Protein AF-A0A176QC53-F1 (afdb_monomer)

Structure (mmCIF, N/CA/C/O backbone):
data_AF-A0A176QC53-F1
#
_entry.id   AF-A0A176QC53-F1
#
loop_
_atom_site.group_PDB
_atom_site.id
_atom_site.type_symbol
_atom_site.label_atom_id
_atom_site.label_alt_id
_atom_site.label_comp_id
_atom_site.label_asym_id
_atom_site.label_entity_id
_atom_site.label_seq_id
_atom_site.pdbx_PDB_ins_code
_atom_site.Cartn_x
_atom_site.Cartn_y
_atom_site.Cartn_z
_atom_site.occupancy
_atom_site.B_iso_or_equiv
_atom_site.auth_seq_id
_atom_site.auth_comp_id
_atom_site.auth_asym_id
_atom_site.auth_atom_id
_atom_site.pdbx_PDB_model_num
ATOM 1 N N . MET A 1 1 ? -1.357 -7.5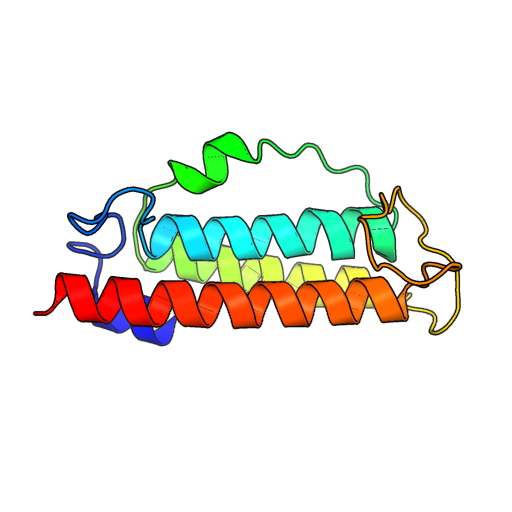32 6.843 1.00 96.12 1 MET A N 1
ATOM 2 C CA . MET A 1 1 ? -2.369 -6.454 6.809 1.00 96.12 1 MET A CA 1
ATOM 3 C C . MET A 1 1 ? -3.778 -7.001 6.969 1.00 96.12 1 MET A C 1
ATOM 5 O O . MET A 1 1 ? -4.341 -6.747 8.019 1.00 96.12 1 MET A O 1
ATOM 9 N N . LEU A 1 2 ? -4.317 -7.788 6.021 1.00 96.94 2 LEU A N 1
ATOM 10 C CA . LEU A 1 2 ? -5.690 -8.318 6.142 1.00 96.94 2 LEU A CA 1
ATOM 11 C C . LEU A 1 2 ? -5.934 -9.107 7.437 1.00 96.94 2 LEU A C 1
ATOM 13 O O . LEU A 1 2 ? -6.908 -8.818 8.103 1.00 96.94 2 LEU A O 1
ATOM 17 N N . GLY A 1 3 ? -4.996 -9.946 7.892 1.00 96.88 3 GLY A N 1
ATOM 18 C CA . GLY A 1 3 ? -5.154 -10.627 9.189 1.00 96.88 3 GLY A CA 1
ATOM 19 C C . GLY A 1 3 ? -5.359 -9.679 10.386 1.00 96.88 3 GLY A C 1
ATOM 20 O O . GLY A 1 3 ? -6.189 -9.942 11.242 1.00 96.88 3 GLY A O 1
ATOM 21 N N . ARG A 1 4 ? -4.689 -8.515 10.417 1.00 97.12 4 ARG A N 1
ATOM 22 C CA . ARG A 1 4 ? -4.929 -7.500 11.464 1.00 97.12 4 ARG A CA 1
ATOM 23 C C . ARG A 1 4 ? -6.266 -6.780 11.279 1.00 97.12 4 ARG A C 1
ATOM 25 O O . ARG A 1 4 ? -6.891 -6.392 12.260 1.00 97.12 4 ARG A O 1
ATOM 32 N N . ALA A 1 5 ? -6.694 -6.584 10.032 1.00 97.06 5 ALA A N 1
ATOM 33 C CA . ALA A 1 5 ? -8.013 -6.040 9.725 1.00 97.06 5 ALA A CA 1
ATOM 34 C C . ALA A 1 5 ? -9.129 -7.003 10.171 1.00 97.06 5 ALA A C 1
ATOM 36 O O . ALA A 1 5 ? -10.098 -6.560 10.782 1.00 97.06 5 ALA A O 1
ATOM 37 N N . GLU A 1 6 ? -8.955 -8.304 9.923 1.00 97.50 6 GLU A N 1
ATOM 38 C CA . GLU A 1 6 ? -9.832 -9.383 10.385 1.00 97.50 6 GLU A CA 1
ATOM 39 C C . GLU A 1 6 ? -9.920 -9.406 11.905 1.00 97.50 6 GLU A C 1
ATOM 41 O O . GLU A 1 6 ? -11.026 -9.445 12.438 1.00 97.50 6 GLU A O 1
ATOM 46 N N . ASP A 1 7 ? -8.775 -9.309 12.594 1.00 96.50 7 ASP A N 1
ATOM 47 C CA . ASP A 1 7 ? -8.758 -9.231 14.048 1.00 96.50 7 ASP A CA 1
ATOM 48 C C . ASP A 1 7 ? -9.679 -8.096 14.502 1.00 96.50 7 ASP A C 1
ATOM 50 O O . ASP A 1 7 ? -10.610 -8.336 15.273 1.00 96.50 7 ASP A O 1
ATOM 54 N N . LEU A 1 8 ? -9.415 -6.855 14.053 1.00 97.00 8 LEU A N 1
ATOM 55 C CA . LEU A 1 8 ? -10.151 -5.633 14.431 1.00 97.00 8 LEU A CA 1
ATOM 56 C C . LEU A 1 8 ? -11.656 -5.701 14.160 1.00 97.00 8 LEU A C 1
ATOM 58 O O . LEU A 1 8 ? -12.422 -5.157 14.956 1.00 97.00 8 LEU A O 1
ATOM 62 N N . GLY A 1 9 ? -12.068 -6.357 13.076 1.00 97.25 9 GLY A N 1
ATOM 63 C CA . GLY A 1 9 ? -13.456 -6.369 12.630 1.00 97.25 9 GLY A CA 1
ATOM 64 C C . GLY A 1 9 ? -13.973 -4.978 12.245 1.00 97.25 9 GLY A C 1
ATOM 65 O O . GLY A 1 9 ? -13.303 -3.957 12.415 1.00 97.25 9 GLY A O 1
ATOM 66 N N . ASP A 1 10 ? -15.200 -4.928 11.727 1.00 97.81 10 ASP A N 1
ATOM 67 C CA . ASP A 1 10 ? -15.787 -3.698 11.174 1.00 97.81 10 ASP A CA 1
ATOM 68 C C . ASP A 1 10 ? -15.869 -2.542 12.184 1.00 97.81 10 ASP A C 1
ATOM 70 O O . ASP A 1 10 ? -15.765 -1.378 11.798 1.00 97.81 10 ASP A O 1
ATOM 74 N N . GLU A 1 11 ? -16.013 -2.847 13.476 1.00 96.31 11 GLU A N 1
ATOM 75 C CA . GLU A 1 11 ? -16.148 -1.844 14.539 1.00 96.31 11 GLU A CA 1
ATOM 76 C C . GLU A 1 11 ? -14.893 -0.976 14.710 1.00 96.31 11 GLU A C 1
ATOM 78 O O . GLU A 1 11 ? -14.997 0.221 14.984 1.00 96.31 11 GLU A O 1
ATOM 83 N N . LEU A 1 12 ? -13.702 -1.561 14.547 1.00 98.00 12 LEU A N 1
ATOM 84 C CA . LEU A 1 12 ? -12.428 -0.873 14.787 1.00 98.00 12 LEU A CA 1
ATOM 85 C C . LEU A 1 12 ? -11.628 -0.615 13.510 1.00 98.00 12 LEU A C 1
ATOM 87 O O . LEU A 1 12 ? -10.735 0.230 13.514 1.00 98.00 12 LEU A O 1
ATOM 91 N N . LEU A 1 13 ? -11.952 -1.292 12.408 1.00 98.19 13 LEU A N 1
ATOM 92 C CA . LEU A 1 13 ? -11.193 -1.242 11.158 1.00 98.19 13 LEU A CA 1
ATOM 93 C C . LEU A 1 13 ? -10.984 0.183 10.617 1.00 98.19 13 LEU A C 1
ATOM 95 O O . LEU A 1 13 ? -9.905 0.515 10.117 1.00 98.19 13 LEU A O 1
ATOM 99 N N . SER A 1 14 ? -12.008 1.030 10.740 1.00 98.50 14 SER A N 1
ATOM 100 C CA . SER A 1 14 ? -11.991 2.426 10.281 1.00 98.50 14 SER A CA 1
ATOM 101 C C . SER A 1 14 ? -11.655 3.437 11.390 1.00 98.50 14 SER A C 1
ATOM 103 O O . SER A 1 14 ? -11.620 4.641 11.132 1.00 98.50 1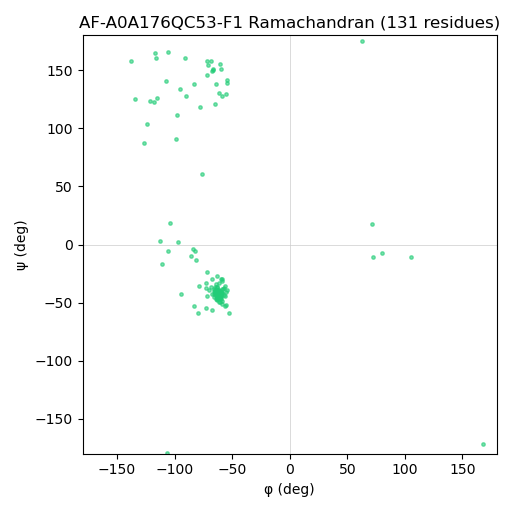4 SER A O 1
ATOM 105 N N . THR A 1 15 ? -11.373 2.976 12.609 1.00 98.25 15 THR A N 1
ATOM 106 C CA . THR A 1 15 ? -11.074 3.832 13.763 1.00 98.25 15 THR A CA 1
ATOM 107 C C . THR A 1 15 ? -9.604 4.250 13.756 1.00 98.25 15 THR A C 1
ATOM 109 O O . THR A 1 15 ? -8.715 3.458 13.450 1.00 98.25 15 THR A O 1
ATOM 112 N N . ARG A 1 16 ? -9.337 5.521 14.077 1.00 97.75 16 ARG A N 1
ATOM 113 C CA . ARG A 1 16 ? -7.979 6.044 14.287 1.00 97.75 16 ARG A CA 1
ATOM 114 C C . ARG A 1 16 ? -7.678 6.000 15.789 1.00 97.75 16 ARG A C 1
ATOM 116 O O . ARG A 1 16 ? -8.543 6.422 16.557 1.00 97.75 16 ARG A O 1
ATOM 123 N N . PRO A 1 17 ? -6.506 5.512 16.221 1.00 97.06 17 PRO A N 1
ATOM 124 C CA . PRO A 1 17 ? -6.125 5.578 17.625 1.00 97.06 17 PRO A CA 1
ATOM 125 C C . PRO A 1 17 ? -5.878 7.039 18.029 1.00 97.06 17 PRO A C 1
ATOM 127 O O . PRO A 1 17 ? -5.600 7.882 17.172 1.00 97.06 17 PRO A O 1
ATOM 130 N N . ASP A 1 18 ? -5.965 7.333 19.329 1.00 95.56 18 ASP A N 1
ATOM 131 C CA . ASP A 1 18 ? -5.731 8.672 19.895 1.00 95.56 18 ASP A CA 1
ATOM 132 C C . ASP A 1 18 ? -4.227 8.999 19.958 1.00 95.56 18 ASP A C 1
ATOM 134 O O . ASP A 1 18 ? -3.616 9.147 21.015 1.00 95.56 18 ASP A O 1
ATOM 138 N N . VAL A 1 19 ? -3.602 9.015 18.782 1.00 96.00 19 VAL A N 1
ATOM 139 C CA . VAL A 1 19 ? -2.200 9.356 18.556 1.00 96.00 19 VAL A CA 1
ATOM 140 C C . VAL A 1 19 ? -2.151 10.299 17.364 1.00 96.00 19 VAL A C 1
ATOM 142 O O . VAL A 1 19 ? -2.663 9.993 16.284 1.00 96.00 19 VAL A O 1
ATOM 145 N N . GLU A 1 20 ? -1.531 11.462 17.554 1.00 94.81 20 GLU A N 1
ATOM 146 C CA . GLU A 1 20 ? -1.410 12.466 16.501 1.00 94.81 20 GLU A CA 1
ATOM 147 C C . GLU A 1 20 ? -0.747 11.871 15.248 1.00 94.81 20 GLU A C 1
ATOM 149 O O . GLU A 1 20 ? 0.288 11.211 15.314 1.00 94.81 20 GLU A O 1
ATOM 154 N N . GLY A 1 21 ? -1.376 12.081 14.089 1.00 92.94 21 GLY A N 1
ATOM 155 C CA . GLY A 1 21 ? -0.890 11.578 12.802 1.00 92.94 21 GLY A CA 1
ATOM 156 C C . GLY A 1 21 ? -1.199 10.105 12.506 1.00 92.94 21 GLY A C 1
ATOM 157 O O . GLY A 1 21 ? -1.000 9.677 11.368 1.00 92.94 21 GLY A O 1
ATOM 158 N N . ALA A 1 22 ? -1.739 9.332 13.454 1.00 96.69 22 ALA A N 1
ATOM 159 C CA . ALA A 1 22 ? -2.097 7.938 13.208 1.00 96.69 22 ALA A CA 1
ATOM 160 C C . ALA A 1 22 ? -3.271 7.806 12.223 1.00 96.69 22 ALA A C 1
ATOM 162 O O . ALA A 1 22 ? -4.156 8.666 12.144 1.00 96.69 22 ALA A O 1
ATOM 163 N N . ASN A 1 23 ? -3.290 6.716 11.459 1.00 98.31 23 ASN A N 1
ATOM 164 C CA . ASN A 1 23 ? -4.336 6.402 10.484 1.00 98.31 23 ASN A CA 1
ATOM 165 C C . ASN A 1 23 ? -5.065 5.121 10.890 1.00 98.31 23 ASN A C 1
ATOM 167 O O . ASN A 1 23 ? -4.539 4.334 11.668 1.00 98.31 23 ASN A O 1
ATOM 171 N N . SER A 1 24 ? -6.273 4.915 10.365 1.00 98.50 24 SER A N 1
ATOM 172 C CA . SER A 1 24 ? -6.990 3.656 10.559 1.00 98.50 24 SER A CA 1
ATOM 173 C C . SER A 1 24 ? -6.346 2.533 9.745 1.00 98.50 24 SER A C 1
ATOM 175 O O . SER A 1 24 ? -5.681 2.782 8.733 1.00 98.50 24 SER A O 1
ATOM 177 N N . VAL A 1 25 ? -6.577 1.280 10.148 1.00 98.62 25 VAL A N 1
ATOM 178 C CA . VAL A 1 25 ? -6.105 0.120 9.376 1.00 98.62 25 VAL A CA 1
ATOM 179 C C . VAL A 1 25 ? -6.736 0.106 7.982 1.00 98.62 25 VAL A C 1
ATOM 181 O O . VAL A 1 25 ? -6.026 -0.150 7.011 1.00 98.62 25 VAL A O 1
ATOM 184 N N . TYR A 1 26 ? -8.020 0.461 7.854 1.00 98.81 26 TYR A N 1
ATOM 185 C CA . TYR A 1 26 ? -8.680 0.583 6.551 1.00 98.81 26 TYR A CA 1
ATOM 186 C C . TYR A 1 26 ? -7.936 1.551 5.623 1.00 98.81 26 TYR A C 1
ATOM 188 O O . TYR A 1 26 ? -7.562 1.187 4.509 1.00 98.81 26 TYR A O 1
ATOM 196 N N . ALA A 1 27 ? -7.665 2.768 6.104 1.00 98.75 27 ALA A N 1
ATOM 197 C CA . ALA A 1 27 ? -6.990 3.805 5.335 1.00 98.75 27 ALA A CA 1
ATOM 198 C C . ALA A 1 27 ? -5.566 3.394 4.926 1.00 98.75 27 ALA A C 1
ATOM 200 O O . ALA A 1 27 ? -5.156 3.626 3.790 1.00 98.75 27 ALA A O 1
ATOM 201 N N . LEU A 1 28 ? -4.821 2.731 5.817 1.00 98.69 28 LEU A N 1
ATOM 202 C CA . LEU A 1 28 ? -3.476 2.236 5.513 1.00 98.69 28 LEU A CA 1
ATOM 203 C C . LEU A 1 28 ? -3.489 1.174 4.405 1.00 98.69 28 LEU A C 1
ATOM 205 O O . LEU A 1 28 ? -2.665 1.229 3.497 1.00 98.69 28 LEU A O 1
ATOM 209 N N . VAL A 1 29 ? -4.441 0.239 4.430 1.00 98.69 29 VAL A N 1
ATOM 210 C CA . VAL A 1 29 ? -4.549 -0.798 3.390 1.00 98.69 29 VAL A CA 1
ATOM 211 C C . VAL A 1 29 ? -5.004 -0.211 2.049 1.00 98.69 29 VAL A C 1
ATOM 213 O O . VAL A 1 29 ? -4.472 -0.589 1.002 1.00 98.69 29 VAL A O 1
ATOM 216 N N . VAL A 1 30 ? -5.933 0.751 2.062 1.00 98.75 30 VAL A N 1
ATOM 217 C CA . VAL A 1 30 ? -6.323 1.510 0.861 1.00 98.75 30 VAL A CA 1
ATOM 218 C C . VAL A 1 30 ? -5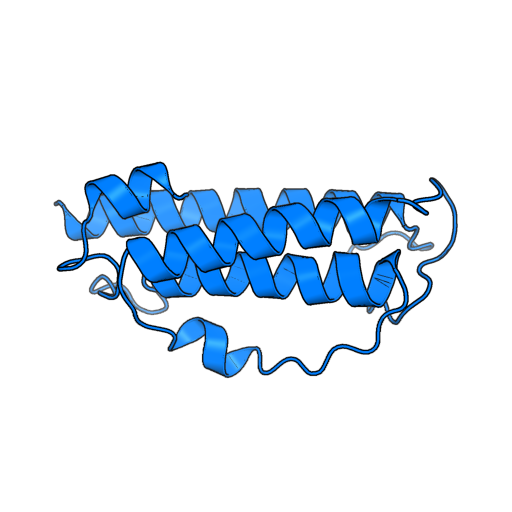.120 2.263 0.287 1.00 98.75 30 VAL A C 1
ATOM 220 O O . VAL A 1 30 ? -4.876 2.198 -0.918 1.00 98.75 30 VAL A O 1
ATOM 223 N N . HIS A 1 31 ? -4.323 2.909 1.141 1.00 98.56 31 HIS A N 1
ATOM 224 C CA . HIS A 1 31 ? -3.105 3.599 0.730 1.00 98.56 31 HIS A CA 1
ATOM 225 C C . HIS A 1 31 ? -2.102 2.654 0.061 1.00 98.56 31 HIS A C 1
ATOM 227 O O . HIS A 1 31 ? -1.587 2.963 -1.012 1.00 98.56 31 HIS A O 1
ATOM 233 N N . CYS A 1 32 ? -1.876 1.471 0.635 1.00 98.50 32 CYS A N 1
ATOM 234 C CA . CYS A 1 32 ? -1.023 0.446 0.040 1.00 98.50 32 CYS A CA 1
ATOM 235 C C . CYS A 1 32 ? -1.499 0.017 -1.356 1.00 98.50 32 CYS A C 1
ATOM 237 O O . CYS A 1 32 ? -0.678 -0.163 -2.254 1.00 98.50 32 CYS A O 1
ATOM 239 N N . CYS A 1 33 ? -2.813 -0.079 -1.580 1.00 98.31 33 CYS A N 1
ATOM 240 C CA . CYS A 1 33 ? -3.341 -0.328 -2.923 1.00 98.31 33 CYS A CA 1
ATOM 241 C C . CYS A 1 33 ? -3.041 0.844 -3.875 1.00 98.31 33 CYS A C 1
ATOM 243 O O . CYS A 1 33 ? -2.609 0.627 -5.006 1.00 98.31 33 CYS A O 1
ATOM 245 N N . GLY A 1 34 ? -3.179 2.085 -3.401 1.00 98.00 34 GLY A N 1
ATOM 246 C CA . GLY A 1 34 ? -2.814 3.290 -4.153 1.00 98.00 34 GLY A CA 1
ATOM 247 C C . GLY A 1 34 ? -1.320 3.386 -4.493 1.00 98.00 34 GLY A C 1
ATOM 248 O O . GLY A 1 34 ? -0.967 3.829 -5.587 1.00 98.00 34 GLY A O 1
ATOM 249 N N . VAL A 1 35 ? -0.433 2.935 -3.598 1.00 97.44 35 VAL A N 1
ATOM 250 C CA . VAL A 1 35 ? 1.017 2.790 -3.847 1.00 97.44 35 VAL A CA 1
ATOM 251 C C . VAL A 1 35 ? 1.260 1.807 -4.995 1.00 97.44 35 VAL A C 1
ATOM 253 O O . VAL A 1 35 ? 2.010 2.121 -5.920 1.00 97.44 35 VAL A O 1
ATOM 256 N N . MET A 1 36 ? 0.579 0.658 -4.990 1.00 97.69 36 MET A N 1
ATOM 257 C CA . MET A 1 36 ? 0.689 -0.341 -6.059 1.00 97.69 36 MET A CA 1
ATOM 258 C C . MET A 1 36 ? 0.168 0.181 -7.408 1.00 97.69 36 MET A C 1
ATOM 260 O O . MET A 1 36 ? 0.802 -0.069 -8.430 1.00 97.69 36 MET A O 1
ATOM 264 N N . GLU A 1 37 ? -0.927 0.949 -7.438 1.00 97.44 37 GLU A N 1
ATOM 265 C CA . GLU A 1 37 ? -1.404 1.593 -8.674 1.00 97.44 37 GLU A CA 1
ATOM 266 C C . GLU A 1 37 ? -0.424 2.653 -9.189 1.00 97.44 37 GLU A C 1
ATOM 268 O O . GLU A 1 37 ? -0.107 2.680 -10.378 1.00 97.44 37 GLU A O 1
ATOM 273 N N . ARG A 1 38 ? 0.091 3.514 -8.306 1.00 96.00 38 ARG A N 1
ATOM 274 C CA . ARG A 1 38 ? 1.042 4.572 -8.670 1.00 96.00 38 ARG A CA 1
ATOM 275 C C . ARG A 1 38 ? 2.336 3.999 -9.247 1.00 96.00 38 ARG A C 1
ATOM 277 O O . ARG A 1 38 ? 2.817 4.447 -10.282 1.00 96.00 38 ARG A O 1
ATOM 284 N N . TRP A 1 39 ? 2.927 3.026 -8.575 1.00 96.19 39 TRP A N 1
ATOM 285 C CA . TRP A 1 39 ? 4.256 2.552 -8.943 1.00 96.19 39 TRP A CA 1
ATOM 286 C C . TRP A 1 39 ? 4.209 1.340 -9.875 1.00 96.19 39 TRP A C 1
ATOM 288 O O . TRP A 1 39 ? 4.918 1.304 -10.876 1.00 96.19 39 TRP A O 1
ATOM 298 N N . GLY A 1 40 ? 3.330 0.373 -9.619 1.00 95.31 40 GLY A N 1
ATOM 299 C CA . GLY A 1 40 ? 3.120 -0.767 -10.516 1.00 95.31 40 GLY A CA 1
ATOM 300 C C . GLY A 1 40 ? 2.373 -0.374 -11.783 1.00 95.31 40 GLY A C 1
ATOM 301 O O . GLY A 1 40 ? 2.864 -0.579 -12.890 1.00 95.31 40 GLY A O 1
ATOM 302 N N . GLY A 1 41 ? 1.201 0.235 -11.622 1.00 97.06 41 GLY A N 1
ATOM 303 C CA . GLY A 1 41 ? 0.336 0.605 -12.739 1.00 97.06 41 GLY A CA 1
ATOM 304 C C . GLY A 1 41 ? 0.925 1.703 -13.618 1.00 97.06 41 GLY A C 1
ATOM 305 O O . GLY A 1 41 ? 1.081 1.517 -14.824 1.00 97.06 41 GLY A O 1
ATOM 306 N N . GLU A 1 42 ? 1.257 2.851 -13.033 1.00 96.88 42 GLU A N 1
ATOM 307 C CA . GLU A 1 42 ? 1.773 3.992 -13.794 1.00 96.88 42 GLU A CA 1
ATOM 308 C C . GLU A 1 42 ? 3.262 3.837 -14.127 1.00 96.88 42 GLU A C 1
ATOM 310 O O . GLU A 1 42 ? 3.609 3.792 -15.308 1.00 96.88 42 GLU A O 1
ATOM 315 N N . ALA A 1 43 ? 4.153 3.694 -13.141 1.00 96.56 43 ALA A N 1
ATOM 316 C CA . ALA A 1 43 ? 5.591 3.692 -13.428 1.00 96.56 43 ALA A CA 1
ATOM 317 C C . ALA A 1 43 ? 6.084 2.414 -14.142 1.00 96.56 43 ALA A C 1
ATOM 319 O O . ALA A 1 43 ? 6.831 2.527 -15.117 1.00 96.56 43 ALA A O 1
ATOM 320 N N . ILE A 1 44 ? 5.664 1.211 -13.729 1.00 97.19 44 ILE A N 1
ATOM 321 C CA . ILE A 1 44 ? 6.103 -0.047 -14.367 1.00 97.19 44 ILE A CA 1
ATOM 322 C C . ILE A 1 44 ? 5.277 -0.366 -15.619 1.00 97.19 44 ILE A C 1
ATOM 324 O O . ILE A 1 44 ? 5.853 -0.580 -16.686 1.00 97.19 44 ILE A O 1
ATOM 328 N N . ALA A 1 45 ? 3.946 -0.396 -15.529 1.00 97.31 45 ALA A N 1
ATOM 329 C CA . ALA A 1 45 ? 3.081 -0.812 -16.636 1.00 97.31 45 ALA A CA 1
ATOM 330 C C . ALA A 1 45 ? 2.731 0.322 -17.618 1.00 97.31 45 ALA A C 1
ATOM 332 O O . ALA A 1 45 ? 2.204 0.054 -18.698 1.00 97.31 45 ALA A O 1
ATOM 333 N N . GLY A 1 46 ? 3.049 1.581 -17.295 1.00 96.88 46 GLY A N 1
ATOM 334 C CA . GLY A 1 46 ? 2.792 2.729 -18.171 1.00 96.88 46 GLY A CA 1
ATOM 335 C C . GLY A 1 46 ? 1.310 3.097 -18.292 1.00 96.88 46 GLY A C 1
ATOM 336 O O . GLY A 1 46 ? 0.924 3.781 -19.242 1.00 96.88 46 GLY A O 1
ATOM 337 N N . ARG A 1 47 ? 0.452 2.628 -17.376 1.00 96.44 47 ARG A N 1
ATOM 338 C CA . ARG A 1 47 ? -0.975 2.970 -17.366 1.00 96.44 47 ARG A CA 1
ATOM 339 C C . ARG A 1 47 ? -1.167 4.421 -16.932 1.00 96.44 47 ARG A C 1
ATOM 341 O O . ARG A 1 47 ? -0.474 4.922 -16.056 1.00 96.44 47 ARG A O 1
ATOM 348 N N . SER A 1 48 ? -2.168 5.087 -17.500 1.00 95.12 48 SER A N 1
ATOM 349 C CA . SER A 1 48 ? -2.609 6.381 -16.977 1.00 95.12 48 SER A CA 1
ATOM 350 C C . SER A 1 48 ? -3.460 6.155 -15.727 1.00 95.12 48 SER A C 1
ATOM 352 O O . SER A 1 48 ? -4.505 5.506 -15.800 1.00 95.12 48 SER A O 1
ATOM 354 N N . ILE A 1 49 ? -3.000 6.673 -14.587 1.00 94.44 49 ILE A N 1
ATOM 355 C CA . ILE A 1 49 ? -3.664 6.548 -13.288 1.00 94.44 49 ILE A CA 1
ATOM 356 C C . ILE A 1 49 ? -4.101 7.933 -12.820 1.00 94.44 49 ILE A C 1
ATOM 358 O O . ILE A 1 49 ? -3.292 8.851 -12.712 1.00 94.44 49 ILE A O 1
ATOM 362 N N . SER A 1 50 ? -5.385 8.082 -12.500 1.00 91.81 50 SER A N 1
ATOM 363 C CA . SER A 1 50 ? -5.880 9.244 -11.762 1.00 91.81 50 SER A CA 1
ATOM 364 C C . SER A 1 50 ? -5.991 8.854 -10.293 1.00 91.81 50 SER A C 1
ATOM 366 O O . SER A 1 50 ? -6.796 7.992 -9.945 1.00 91.81 50 SER A O 1
ATOM 368 N N . ARG A 1 51 ? -5.141 9.442 -9.447 1.00 92.38 51 ARG A N 1
ATOM 369 C CA . ARG A 1 51 ? -5.037 9.104 -8.024 1.00 92.38 51 ARG A CA 1
ATOM 370 C C . ARG A 1 51 ? -5.313 10.327 -7.159 1.00 92.38 51 ARG A C 1
ATOM 372 O O . ARG A 1 51 ? -4.598 11.322 -7.254 1.00 92.38 51 ARG A O 1
ATOM 379 N N . ASP A 1 52 ? -6.287 10.209 -6.262 1.00 96.00 52 ASP A N 1
ATOM 380 C CA . ASP A 1 52 ? -6.484 11.135 -5.145 1.00 96.00 52 ASP A CA 1
ATOM 381 C C . ASP A 1 52 ? -5.880 10.532 -3.871 1.00 96.00 52 ASP A C 1
ATOM 383 O O . ASP A 1 52 ? -6.543 9.819 -3.116 1.00 96.00 52 ASP A O 1
ATOM 387 N N . ARG A 1 53 ? -4.599 10.837 -3.631 1.00 95.94 53 ARG A N 1
ATOM 388 C CA . ARG A 1 53 ? -3.861 10.335 -2.462 1.00 95.94 53 ARG A CA 1
ATOM 389 C C . ARG A 1 53 ? -4.486 10.790 -1.141 1.00 95.94 53 ARG A C 1
ATOM 391 O O . ARG A 1 53 ? -4.395 10.067 -0.157 1.00 95.94 53 ARG A O 1
ATOM 398 N N . ALA A 1 54 ? -5.081 11.981 -1.085 1.00 97.12 54 ALA A N 1
ATOM 399 C CA . ALA A 1 54 ? -5.636 12.498 0.164 1.00 97.12 54 ALA A CA 1
ATOM 400 C C . ALA A 1 54 ? -6.866 11.688 0.599 1.00 97.12 54 ALA A C 1
ATOM 402 O O . ALA A 1 54 ? -7.022 11.414 1.789 1.00 97.12 54 ALA A O 1
ATOM 403 N N . SER A 1 55 ? -7.685 11.252 -0.365 1.00 96.94 55 SER A N 1
ATOM 404 C CA . SER A 1 55 ? -8.867 10.421 -0.106 1.00 96.94 55 SER A CA 1
ATOM 405 C C . SER A 1 55 ? -8.542 9.048 0.501 1.00 96.94 55 SER A C 1
ATOM 407 O O . SER A 1 55 ? -9.343 8.502 1.255 1.00 96.94 55 SER A O 1
ATOM 409 N N . GLU A 1 56 ? -7.349 8.502 0.246 1.00 98.19 56 GLU A N 1
ATOM 410 C CA . GLU A 1 56 ? -6.925 7.203 0.792 1.00 98.19 56 GLU A CA 1
ATOM 411 C C . GLU A 1 56 ? -6.844 7.237 2.324 1.00 98.19 56 GLU A C 1
ATOM 413 O O . GLU A 1 56 ? -7.228 6.282 2.995 1.00 98.19 56 GLU A O 1
ATOM 418 N N . PHE A 1 57 ? -6.410 8.369 2.887 1.00 97.62 57 PHE A N 1
ATOM 419 C CA . PHE A 1 57 ? -6.229 8.552 4.330 1.00 97.62 57 PHE A CA 1
ATOM 420 C C . PHE A 1 57 ? -7.518 8.913 5.081 1.00 97.62 57 PHE A C 1
ATOM 422 O O . PHE A 1 57 ? -7.520 8.996 6.311 1.00 97.62 57 PHE A O 1
ATOM 429 N N . THR A 1 58 ? -8.617 9.128 4.358 1.00 97.38 58 THR A N 1
ATOM 430 C CA . THR A 1 58 ? -9.961 9.325 4.921 1.00 97.38 58 THR A CA 1
ATOM 431 C C . THR A 1 58 ? -10.906 8.177 4.571 1.00 97.38 58 THR A C 1
ATOM 433 O O . THR A 1 58 ? -12.083 8.217 4.934 1.00 97.38 58 THR A O 1
ATOM 436 N N . ALA A 1 59 ? -10.400 7.145 3.889 1.00 98.38 59 ALA A N 1
ATOM 437 C CA . ALA A 1 59 ? -11.181 6.000 3.471 1.00 98.38 59 ALA A CA 1
ATOM 438 C C . ALA A 1 59 ? -11.710 5.212 4.678 1.00 98.38 59 ALA A C 1
ATOM 440 O O . ALA A 1 59 ? -11.007 4.976 5.664 1.00 98.38 59 ALA A O 1
ATOM 441 N N . THR A 1 60 ? -12.964 4.786 4.568 1.00 98.50 60 THR A N 1
ATOM 442 C CA . THR A 1 60 ? -13.661 3.956 5.555 1.00 98.50 60 THR A CA 1
ATOM 443 C C . THR A 1 60 ? -14.467 2.885 4.831 1.00 98.50 60 THR A C 1
ATOM 445 O O . THR A 1 60 ? -14.796 3.037 3.651 1.00 98.50 60 THR A O 1
ATOM 448 N N . GLY A 1 61 ? -14.777 1.796 5.528 1.00 98.19 61 GLY A N 1
ATOM 449 C CA . GLY A 1 61 ? -15.571 0.704 4.981 1.00 98.19 61 GLY A CA 1
ATOM 450 C C . GLY A 1 61 ? -15.533 -0.545 5.852 1.00 98.19 61 GLY A C 1
ATOM 451 O O . GLY A 1 61 ? -15.023 -0.531 6.973 1.00 98.19 61 GLY A O 1
ATOM 452 N N . THR A 1 62 ? -16.100 -1.614 5.304 1.00 98.62 62 THR A N 1
ATOM 453 C CA . THR A 1 62 ? -16.178 -2.944 5.922 1.00 98.62 62 THR A CA 1
ATOM 454 C C . THR A 1 62 ? -14.980 -3.809 5.544 1.00 98.62 62 THR A C 1
ATOM 456 O O . THR A 1 62 ? -14.328 -3.588 4.519 1.00 98.62 62 THR A O 1
ATOM 459 N N . LEU A 1 63 ? -14.728 -4.848 6.332 1.00 98.69 63 LEU A N 1
ATOM 460 C CA . LEU A 1 63 ? -13.719 -5.862 6.064 1.00 98.69 63 LEU A CA 1
ATOM 461 C C . LEU A 1 63 ? -13.936 -6.514 4.695 1.00 98.69 63 LEU A C 1
ATOM 463 O O . LEU A 1 63 ? -12.995 -6.606 3.915 1.00 98.69 63 LEU A O 1
ATOM 467 N N . ALA A 1 64 ? -15.180 -6.863 4.354 1.00 98.69 64 ALA A N 1
ATOM 468 C CA . ALA A 1 64 ? -15.510 -7.470 3.064 1.00 98.69 64 ALA A CA 1
ATOM 469 C C . ALA A 1 64 ? -15.142 -6.564 1.871 1.00 98.69 64 ALA A C 1
ATOM 471 O O . ALA A 1 64 ? -14.595 -7.032 0.873 1.00 98.69 64 ALA A O 1
ATOM 472 N N . GLN A 1 65 ? -15.392 -5.254 1.980 1.00 98.75 65 GLN A N 1
ATOM 473 C CA . GLN A 1 65 ? -14.986 -4.288 0.951 1.00 98.75 65 GLN A CA 1
ATOM 474 C C . GLN A 1 65 ? -13.461 -4.184 0.845 1.00 98.75 65 GLN A C 1
ATOM 476 O O . GLN A 1 65 ? -12.921 -4.076 -0.257 1.00 98.75 65 GLN A O 1
ATOM 481 N N . LEU A 1 66 ? -12.762 -4.238 1.980 1.00 98.69 66 LEU A N 1
ATOM 482 C CA . LEU A 1 66 ? -11.305 -4.195 2.017 1.00 98.69 66 LEU A CA 1
ATOM 483 C C . LEU A 1 66 ? -10.677 -5.448 1.393 1.00 98.69 66 LEU A C 1
ATOM 485 O O . LEU A 1 66 ? -9.725 -5.345 0.621 1.00 98.69 66 LEU A O 1
ATOM 489 N N . GLU A 1 67 ? -11.224 -6.626 1.685 1.00 98.69 67 GLU A N 1
ATOM 490 C CA . GLU A 1 67 ? -10.813 -7.899 1.090 1.00 98.69 67 GLU A CA 1
ATOM 491 C C . GLU A 1 67 ? -11.022 -7.905 -0.426 1.00 98.69 67 GLU A C 1
ATOM 493 O O . GLU A 1 67 ? -10.122 -8.300 -1.173 1.00 98.69 67 GLU A O 1
ATOM 498 N N . GLU A 1 68 ? -12.179 -7.429 -0.896 1.00 98.75 68 GLU A N 1
ATOM 499 C CA . GLU A 1 68 ? -12.466 -7.310 -2.325 1.00 98.75 68 GLU A CA 1
ATOM 500 C C . GLU A 1 68 ? -11.473 -6.367 -3.015 1.00 98.75 68 GLU A C 1
ATOM 502 O O . GLU A 1 68 ? -10.905 -6.723 -4.056 1.00 98.75 68 GLU A O 1
ATOM 507 N N . LEU A 1 69 ? -11.210 -5.205 -2.407 1.00 98.56 69 LEU A N 1
ATOM 508 C CA . LEU A 1 69 ? -10.238 -4.232 -2.897 1.00 98.56 69 LEU A CA 1
ATOM 509 C C . LEU A 1 69 ? -8.840 -4.851 -3.005 1.00 98.56 69 LEU A C 1
ATOM 511 O O . LEU A 1 69 ? -8.223 -4.795 -4.070 1.00 98.56 69 LEU A O 1
ATOM 515 N N . VAL A 1 70 ? -8.350 -5.490 -1.940 1.00 98.62 70 VAL A N 1
ATOM 516 C CA . VAL A 1 70 ? -7.020 -6.117 -1.924 1.00 98.62 70 VAL A CA 1
ATOM 517 C C . VAL A 1 70 ? -6.940 -7.261 -2.934 1.00 98.62 70 VAL A C 1
ATOM 519 O O . VAL A 1 70 ? -5.939 -7.398 -3.642 1.00 98.62 70 VAL A O 1
ATOM 522 N N . ALA A 1 71 ? -7.988 -8.075 -3.060 1.00 98.62 71 ALA A N 1
ATOM 523 C CA . ALA A 1 71 ? -8.027 -9.156 -4.036 1.00 98.62 71 ALA A CA 1
ATOM 524 C C . ALA A 1 71 ? -7.989 -8.623 -5.477 1.00 98.62 71 ALA A C 1
ATOM 526 O O . ALA A 1 71 ? -7.288 -9.187 -6.325 1.00 98.62 71 ALA A O 1
ATOM 527 N N . ALA A 1 72 ? -8.717 -7.541 -5.764 1.00 98.44 72 ALA A N 1
ATOM 528 C CA . ALA A 1 72 ? -8.676 -6.861 -7.053 1.00 98.44 72 ALA A CA 1
ATOM 529 C C . ALA A 1 72 ? -7.292 -6.263 -7.331 1.00 98.44 72 ALA A C 1
ATOM 531 O O . ALA A 1 72 ? -6.732 -6.514 -8.402 1.00 98.44 72 ALA A O 1
ATOM 532 N N . GLN A 1 73 ? -6.706 -5.571 -6.353 1.00 98.19 73 GLN A N 1
ATOM 533 C CA . GLN A 1 73 ? -5.383 -4.970 -6.483 1.00 98.19 73 GLN A CA 1
ATOM 534 C C . GLN A 1 73 ? -4.297 -6.022 -6.709 1.00 98.19 73 GLN A C 1
ATOM 536 O O . GLN A 1 73 ? -3.422 -5.843 -7.551 1.00 98.19 73 GLN A O 1
ATOM 541 N N . ARG A 1 74 ? -4.370 -7.165 -6.019 1.00 97.69 74 ARG A N 1
ATOM 542 C CA . ARG A 1 74 ? -3.418 -8.266 -6.208 1.00 97.69 74 ARG A CA 1
ATOM 543 C C . ARG A 1 74 ? -3.479 -8.840 -7.621 1.00 97.69 74 ARG A C 1
ATOM 545 O O . ARG A 1 74 ? -2.434 -9.145 -8.187 1.00 97.69 74 ARG A O 1
ATOM 552 N N . ARG A 1 75 ? -4.678 -8.999 -8.196 1.00 98.19 75 ARG A N 1
ATOM 553 C CA . ARG A 1 75 ? -4.822 -9.425 -9.600 1.00 98.19 75 ARG A CA 1
ATOM 554 C C . ARG A 1 75 ? -4.215 -8.387 -10.540 1.00 98.19 75 ARG A C 1
ATOM 556 O O . ARG A 1 75 ? -3.406 -8.747 -11.385 1.00 98.19 75 ARG A O 1
ATOM 563 N N . ARG A 1 76 ? -4.538 -7.108 -10.327 1.00 97.06 76 ARG A N 1
ATOM 564 C CA . ARG A 1 76 ? -4.011 -6.007 -11.137 1.00 97.06 76 ARG A CA 1
ATOM 565 C C . ARG A 1 76 ? -2.486 -5.926 -11.090 1.00 97.06 76 ARG A C 1
ATOM 567 O O . ARG A 1 76 ? -1.867 -5.767 -12.128 1.00 97.06 76 ARG A O 1
ATOM 574 N N . TRP A 1 77 ? -1.890 -6.106 -9.917 1.00 96.50 77 TRP A N 1
ATOM 575 C CA . TRP A 1 77 ? -0.440 -6.125 -9.742 1.00 96.50 77 TRP A CA 1
ATOM 576 C C . TRP A 1 77 ? 0.248 -7.209 -10.572 1.00 96.50 77 TRP A C 1
ATOM 578 O O . TRP A 1 77 ? 1.285 -6.959 -11.176 1.00 96.50 77 TRP A O 1
ATOM 588 N N . VAL A 1 78 ? -0.337 -8.408 -10.631 1.00 97.38 78 VAL A N 1
ATOM 589 C CA . VAL A 1 78 ? 0.183 -9.488 -11.482 1.00 97.38 78 VAL A CA 1
ATOM 590 C C . VAL A 1 78 ? 0.116 -9.092 -12.958 1.00 97.38 78 VAL A C 1
ATOM 592 O O . VAL A 1 78 ? 1.088 -9.312 -13.677 1.00 97.38 78 VAL A O 1
ATOM 595 N N . ASP A 1 79 ? -0.985 -8.475 -13.394 1.00 97.12 79 ASP A N 1
ATOM 596 C CA . ASP A 1 79 ? -1.127 -7.988 -14.771 1.00 97.12 79 ASP A CA 1
ATOM 597 C C . ASP A 1 79 ? -0.105 -6.882 -15.092 1.00 97.12 79 ASP A C 1
ATOM 599 O O . ASP A 1 79 ? 0.535 -6.914 -16.141 1.00 97.12 79 ASP A O 1
ATOM 603 N N . ASP A 1 80 ? 0.086 -5.926 -14.180 1.00 96.69 80 ASP A N 1
ATOM 604 C CA . ASP A 1 80 ? 1.014 -4.801 -14.346 1.00 96.69 80 ASP A CA 1
ATOM 605 C C . ASP A 1 80 ? 2.475 -5.265 -14.436 1.00 96.69 80 ASP A C 1
ATOM 607 O O . ASP A 1 80 ? 3.277 -4.703 -15.186 1.00 96.69 80 ASP A O 1
ATOM 611 N N . LEU A 1 81 ? 2.820 -6.334 -13.715 1.00 96.62 81 LEU A N 1
ATOM 612 C CA . LEU A 1 81 ? 4.148 -6.941 -13.759 1.00 96.62 81 LEU A CA 1
ATOM 613 C C . LEU A 1 81 ? 4.342 -7.938 -14.909 1.00 96.62 81 LEU A C 1
ATOM 615 O O . LEU A 1 81 ? 5.458 -8.425 -15.091 1.00 96.62 81 LEU A O 1
ATOM 619 N N . ALA A 1 82 ? 3.318 -8.241 -15.715 1.00 95.75 82 ALA A N 1
ATOM 620 C CA . ALA A 1 82 ? 3.433 -9.234 -16.788 1.00 95.75 82 ALA A CA 1
ATOM 621 C C . ALA A 1 82 ? 4.510 -8.873 -17.829 1.00 95.75 82 ALA A C 1
ATOM 623 O O . ALA A 1 82 ? 5.123 -9.758 -18.422 1.00 95.75 82 ALA A O 1
ATOM 624 N N . GLY A 1 83 ? 4.749 -7.575 -18.037 1.00 91.94 83 GLY A N 1
ATOM 625 C CA . GLY A 1 83 ? 5.802 -7.050 -18.905 1.00 91.94 83 GLY A CA 1
ATOM 626 C C . GLY A 1 83 ? 7.015 -6.506 -18.151 1.00 91.94 83 GLY A C 1
ATOM 627 O O . GLY A 1 83 ? 7.712 -5.664 -18.697 1.00 91.94 83 GLY A O 1
ATOM 628 N N . PHE A 1 84 ? 7.231 -6.859 -16.887 1.00 96.88 84 PHE A N 1
ATOM 629 C CA . PHE A 1 84 ? 8.345 -6.327 -16.100 1.00 96.88 84 PHE A CA 1
ATOM 630 C C . PHE A 1 84 ? 9.712 -6.687 -16.712 1.00 96.88 84 PHE A C 1
ATOM 632 O O . PHE A 1 84 ? 9.985 -7.852 -17.002 1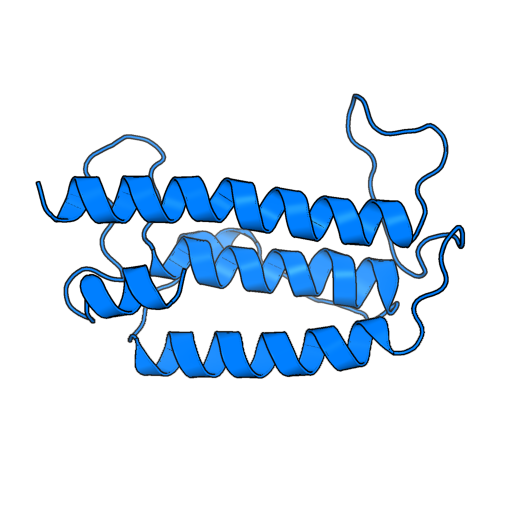.00 96.88 84 PHE A O 1
ATOM 639 N N . GLU A 1 85 ? 10.582 -5.687 -16.872 1.00 97.38 85 GLU A N 1
ATOM 640 C CA . GLU A 1 85 ? 11.929 -5.841 -17.433 1.00 97.38 85 GLU A CA 1
ATOM 641 C C . GLU A 1 85 ? 12.981 -5.302 -16.441 1.00 97.38 85 GLU A C 1
ATOM 643 O O . GLU A 1 85 ? 13.138 -4.084 -16.311 1.00 97.38 85 GLU A O 1
ATOM 648 N N . PRO A 1 86 ? 13.713 -6.178 -15.720 1.00 94.69 86 PRO A N 1
ATOM 649 C CA . PRO A 1 86 ? 14.777 -5.759 -14.807 1.00 94.69 86 PRO A CA 1
ATOM 650 C C . PRO A 1 86 ? 15.816 -4.866 -15.498 1.00 94.69 86 PRO A C 1
ATOM 652 O O . PRO A 1 86 ? 16.202 -5.116 -16.640 1.00 94.69 86 PRO A O 1
ATOM 655 N N . GLY A 1 87 ? 16.271 -3.819 -14.809 1.00 95.38 87 GLY A N 1
ATOM 656 C CA . GLY A 1 87 ? 17.229 -2.843 -15.341 1.00 95.38 87 GLY A CA 1
ATOM 657 C C . GLY A 1 87 ? 16.678 -1.871 -16.398 1.00 95.38 87 GLY A C 1
ATOM 658 O O . GLY A 1 87 ? 17.349 -0.888 -16.712 1.00 95.38 87 GLY A O 1
ATOM 659 N N . ALA A 1 88 ? 15.469 -2.084 -16.932 1.00 97.31 88 ALA A N 1
ATOM 660 C CA . ALA A 1 88 ? 14.842 -1.135 -17.848 1.00 97.31 88 ALA A CA 1
ATOM 661 C C . ALA A 1 88 ? 14.390 0.134 -17.111 1.00 97.31 88 ALA A C 1
ATOM 663 O O . ALA A 1 88 ? 14.090 0.108 -15.914 1.00 97.31 88 ALA A O 1
ATOM 664 N N . ALA A 1 89 ? 14.290 1.248 -17.837 1.00 96.88 89 ALA A N 1
ATOM 665 C CA . ALA A 1 89 ? 13.695 2.469 -17.305 1.00 96.88 89 ALA A CA 1
ATOM 666 C C . ALA A 1 89 ? 12.184 2.279 -17.029 1.00 96.88 89 ALA A C 1
ATOM 668 O O . ALA A 1 89 ? 11.524 1.491 -17.725 1.00 96.88 89 ALA A O 1
ATOM 669 N N . PRO A 1 90 ? 11.612 2.999 -16.045 1.00 97.06 90 PRO A N 1
ATOM 670 C CA . PRO A 1 90 ? 10.167 3.096 -15.867 1.00 97.06 90 PRO A CA 1
ATOM 671 C C . PRO A 1 90 ? 9.471 3.563 -17.150 1.00 97.06 90 PRO A C 1
ATOM 673 O O . PRO A 1 90 ? 9.982 4.416 -17.877 1.00 97.06 90 PRO A O 1
ATOM 676 N N . ARG A 1 91 ? 8.297 2.995 -17.433 1.00 97.06 91 ARG A N 1
ATOM 677 C CA . ARG A 1 91 ? 7.460 3.369 -18.583 1.00 97.06 91 ARG A CA 1
ATOM 678 C C . ARG A 1 91 ? 6.678 4.651 -18.323 1.00 97.06 91 ARG A C 1
ATOM 680 O O . ARG A 1 91 ? 6.455 5.427 -19.248 1.00 97.06 91 ARG A O 1
ATOM 687 N N . GLY A 1 92 ? 6.246 4.844 -17.079 1.00 95.06 92 GLY A N 1
ATOM 688 C CA . GLY A 1 92 ? 5.594 6.062 -16.612 1.00 95.06 92 GLY A CA 1
ATOM 689 C C . GLY A 1 92 ? 6.495 6.908 -15.709 1.00 95.06 92 GLY A C 1
ATOM 690 O O . GLY A 1 92 ? 7.645 6.547 -15.450 1.00 95.06 92 GLY A O 1
ATOM 691 N N . PRO A 1 93 ? 5.980 8.046 -15.216 1.00 91.00 93 PRO A N 1
ATOM 692 C CA . PRO A 1 93 ? 6.719 8.926 -14.322 1.00 91.00 93 PRO A CA 1
ATOM 693 C C . PRO A 1 93 ? 7.167 8.212 -13.042 1.00 91.00 93 PRO A C 1
ATOM 695 O O . PRO A 1 93 ? 6.349 7.655 -12.314 1.00 91.00 93 PRO A O 1
ATOM 698 N N . ALA A 1 94 ? 8.459 8.309 -12.737 1.00 89.38 94 ALA A N 1
ATOM 699 C CA . ALA A 1 94 ? 9.040 7.874 -11.473 1.00 89.38 94 ALA A CA 1
ATOM 700 C C . ALA A 1 94 ? 9.825 9.048 -10.865 1.00 89.38 94 ALA A C 1
ATOM 702 O O . ALA A 1 94 ? 11.000 9.227 -11.200 1.00 89.38 94 ALA A O 1
ATOM 703 N N . PRO A 1 95 ? 9.165 9.925 -10.080 1.00 80.62 95 PRO A N 1
ATOM 704 C CA . PRO A 1 95 ? 9.862 11.007 -9.395 1.00 80.62 95 PRO A CA 1
ATOM 705 C C . PRO A 1 95 ? 10.917 10.430 -8.451 1.00 80.62 95 PRO A C 1
ATOM 707 O O . PRO A 1 95 ? 10.774 9.308 -7.973 1.00 80.62 95 PRO A O 1
ATOM 710 N N . ARG A 1 96 ? 11.975 11.209 -8.239 1.00 81.56 96 ARG A N 1
ATOM 711 C CA . ARG A 1 96 ? 13.116 10.844 -7.406 1.00 81.56 96 ARG A CA 1
ATOM 712 C C . ARG A 1 96 ? 13.086 11.637 -6.118 1.00 81.56 96 ARG A C 1
ATOM 714 O O . ARG A 1 96 ? 12.840 12.844 -6.178 1.00 81.56 96 ARG A O 1
ATOM 721 N N . ASP A 1 97 ? 13.428 10.972 -5.031 1.00 81.62 97 ASP A N 1
ATOM 722 C CA . ASP A 1 97 ? 13.627 11.574 -3.723 1.00 81.62 97 ASP A CA 1
ATOM 723 C C . ASP A 1 97 ? 15.122 11.657 -3.366 1.00 81.62 97 ASP A C 1
ATOM 725 O O . ASP A 1 97 ? 15.999 11.074 -4.018 1.00 81.62 97 ASP A O 1
ATOM 729 N N . ASP A 1 98 ? 15.433 12.442 -2.335 1.00 80.81 98 ASP A N 1
ATOM 730 C CA . ASP A 1 98 ? 16.801 12.595 -1.845 1.00 80.81 98 ASP A CA 1
ATOM 731 C C . ASP A 1 98 ? 17.321 11.262 -1.284 1.00 80.81 98 ASP A C 1
ATOM 733 O O . ASP A 1 98 ? 16.778 10.715 -0.327 1.00 80.81 98 ASP A O 1
ATOM 737 N N . GLY A 1 99 ? 18.419 10.766 -1.860 1.00 80.62 99 GLY A N 1
ATOM 738 C CA . GLY A 1 99 ? 19.008 9.468 -1.509 1.00 80.62 99 GLY A CA 1
ATOM 739 C C . GLY A 1 99 ? 18.766 8.370 -2.547 1.00 80.62 99 GLY A C 1
ATOM 740 O O . GLY A 1 99 ? 19.444 7.343 -2.492 1.00 80.62 99 GLY A O 1
ATOM 741 N N . ASP A 1 100 ? 17.895 8.608 -3.530 1.00 84.19 100 ASP A N 1
ATOM 742 C CA . ASP A 1 100 ? 17.663 7.677 -4.633 1.00 84.19 100 ASP A CA 1
ATOM 743 C C . ASP A 1 100 ? 18.885 7.530 -5.557 1.00 84.19 100 ASP A C 1
ATOM 745 O O . ASP A 1 100 ? 19.635 8.495 -5.781 1.00 84.19 100 ASP A O 1
ATOM 749 N N . PRO A 1 101 ? 19.070 6.348 -6.181 1.00 82.75 101 PRO A N 1
ATOM 750 C CA . PRO A 1 101 ? 20.155 6.120 -7.125 1.00 82.75 101 PRO A CA 1
ATOM 751 C C . PRO A 1 101 ? 20.075 7.063 -8.328 1.00 82.75 101 PRO A C 1
ATOM 753 O O . PRO A 1 101 ? 19.008 7.539 -8.715 1.00 82.75 101 PRO A O 1
ATOM 756 N N . GLU A 1 102 ? 21.224 7.302 -8.972 1.00 84.19 102 GLU A N 1
ATOM 757 C CA . GLU A 1 102 ? 21.308 8.173 -10.153 1.00 84.19 102 GLU A CA 1
ATOM 758 C C . GLU A 1 102 ? 20.412 7.703 -11.306 1.00 84.19 102 GLU A C 1
ATOM 760 O O . GLU A 1 102 ? 19.871 8.527 -12.044 1.00 84.19 102 GLU A O 1
ATOM 765 N N . VAL A 1 103 ? 20.211 6.392 -11.424 1.00 85.94 103 VAL A N 1
ATOM 766 C CA . VAL A 1 103 ? 19.322 5.775 -12.405 1.00 85.94 103 VAL A CA 1
ATOM 767 C C . VAL A 1 103 ? 18.213 5.037 -11.668 1.00 85.94 103 VAL A C 1
ATOM 769 O O . VAL A 1 103 ? 18.484 4.127 -10.888 1.00 85.94 103 VAL A O 1
ATOM 772 N N . ILE A 1 104 ? 16.966 5.407 -11.962 1.00 93.69 104 ILE A N 1
ATOM 773 C CA . ILE A 1 104 ? 15.781 4.673 -11.518 1.00 93.69 104 ILE A CA 1
ATOM 774 C C . ILE A 1 104 ? 15.421 3.634 -12.578 1.00 93.69 104 ILE A C 1
ATOM 776 O O . ILE A 1 104 ? 15.260 3.963 -13.754 1.00 93.69 104 ILE A O 1
ATOM 780 N N . THR A 1 105 ? 15.272 2.387 -12.150 1.00 96.62 105 THR A N 1
ATOM 781 C CA . THR A 1 105 ? 14.910 1.236 -12.986 1.00 96.62 105 THR A CA 1
ATOM 782 C C . THR A 1 105 ? 13.569 0.649 -12.539 1.00 96.62 105 THR A C 1
ATOM 784 O O . THR A 1 105 ? 13.096 0.920 -11.435 1.00 96.62 105 THR A O 1
ATOM 787 N N . GLN A 1 106 ? 12.940 -0.189 -13.368 1.00 97.31 106 GLN A N 1
ATOM 788 C CA . GLN A 1 106 ? 11.712 -0.895 -12.980 1.00 97.31 106 GLN A CA 1
ATOM 789 C C . GLN A 1 106 ? 11.929 -1.766 -11.732 1.00 97.31 106 GLN A C 1
ATOM 791 O O . GLN A 1 106 ? 11.057 -1.820 -10.870 1.00 97.31 106 GLN A O 1
ATOM 796 N N . GLU A 1 107 ? 13.092 -2.415 -11.602 1.00 96.25 107 GLU A N 1
ATOM 797 C CA . GLU A 1 107 ? 13.456 -3.203 -10.411 1.00 96.25 107 GLU A CA 1
ATOM 798 C C . GLU A 1 107 ? 13.540 -2.348 -9.143 1.00 96.25 107 GLU A C 1
ATOM 800 O O . GLU A 1 107 ? 13.052 -2.776 -8.099 1.00 96.25 107 GLU A O 1
ATOM 805 N N . PHE A 1 108 ? 14.074 -1.127 -9.239 1.00 95.69 108 PHE A N 1
ATOM 806 C CA . PHE A 1 108 ? 14.097 -0.192 -8.121 1.00 95.69 108 PHE A CA 1
ATOM 807 C C . PHE A 1 108 ? 12.673 0.180 -7.706 1.00 95.69 108 PHE A C 1
ATOM 809 O O . PHE A 1 108 ? 12.330 0.078 -6.533 1.00 95.69 108 PHE A O 1
ATOM 816 N N . VAL A 1 109 ? 11.813 0.522 -8.672 1.00 96.38 109 VAL A N 1
ATOM 817 C CA . VAL A 1 109 ? 10.405 0.850 -8.403 1.00 96.38 109 VAL A CA 1
ATOM 818 C C . VAL A 1 109 ? 9.674 -0.326 -7.747 1.00 96.38 109 VAL A C 1
ATOM 820 O O . VAL A 1 109 ? 8.923 -0.132 -6.794 1.00 96.38 109 VAL A O 1
ATOM 823 N N . ALA A 1 110 ? 9.902 -1.557 -8.212 1.00 96.50 110 ALA A N 1
ATOM 824 C CA . ALA A 1 110 ? 9.291 -2.743 -7.618 1.00 96.50 110 ALA A CA 1
ATOM 825 C C . ALA A 1 110 ? 9.754 -2.970 -6.168 1.00 96.50 110 ALA A C 1
ATOM 827 O O . ALA A 1 110 ? 8.931 -3.292 -5.311 1.00 96.50 110 ALA A O 1
ATOM 828 N N . LEU A 1 111 ? 11.046 -2.777 -5.880 1.00 96.00 111 LEU A N 1
ATOM 829 C CA . LEU A 1 111 ? 11.579 -2.853 -4.517 1.00 96.00 111 LEU A CA 1
ATOM 830 C C . LEU A 1 111 ? 11.020 -1.746 -3.621 1.00 96.00 111 LEU A C 1
ATOM 832 O O . LEU A 1 111 ? 10.633 -2.040 -2.493 1.00 96.00 111 LEU A O 1
ATOM 836 N N . HIS A 1 112 ? 10.898 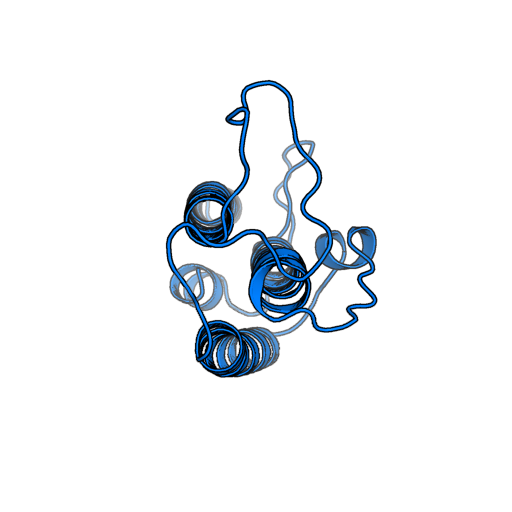-0.523 -4.135 1.00 95.00 112 HIS A N 1
ATOM 837 C CA . HIS A 1 112 ? 10.296 0.594 -3.411 1.00 95.00 112 HIS A CA 1
ATOM 838 C C . HIS A 1 112 ? 8.833 0.304 -3.029 1.00 95.00 112 HIS A C 1
ATOM 840 O O . HIS A 1 112 ? 8.429 0.545 -1.896 1.00 95.00 112 HIS A O 1
ATOM 846 N N . VAL A 1 113 ? 8.042 -0.321 -3.914 1.00 96.75 113 VAL A N 1
ATOM 847 C CA . VAL A 1 113 ? 6.688 -0.780 -3.545 1.00 96.75 113 VAL A CA 1
ATOM 848 C C . VAL A 1 113 ? 6.735 -1.777 -2.390 1.00 96.75 113 VAL A C 1
ATOM 850 O O . VAL A 1 113 ? 5.936 -1.677 -1.465 1.00 96.75 113 VAL A O 1
ATOM 853 N N . VAL A 1 114 ? 7.653 -2.745 -2.421 1.00 97.12 114 VAL A N 1
ATOM 854 C CA . VAL A 1 114 ? 7.787 -3.729 -1.337 1.00 97.12 114 VAL A CA 1
ATOM 855 C C . VAL A 1 114 ? 8.167 -3.048 -0.019 1.00 97.12 114 VAL A C 1
ATOM 857 O O . VAL A 1 114 ? 7.562 -3.353 1.007 1.00 97.12 114 VAL A O 1
ATOM 860 N N . GLU A 1 115 ? 9.116 -2.115 -0.046 1.00 96.69 115 GLU A N 1
ATOM 861 C CA . GLU A 1 115 ? 9.516 -1.305 1.107 1.00 96.69 115 GLU A CA 1
ATOM 862 C C . GLU A 1 115 ? 8.325 -0.552 1.716 1.00 96.69 115 GLU A C 1
ATOM 864 O O . GLU A 1 115 ? 8.032 -0.734 2.899 1.00 96.69 115 GLU A O 1
ATOM 869 N N . GLU A 1 116 ? 7.580 0.200 0.903 1.00 96.69 116 GLU A N 1
ATOM 870 C CA . GLU A 1 116 ? 6.382 0.941 1.317 1.00 96.69 116 GLU A CA 1
ATOM 871 C C . GLU A 1 116 ? 5.328 0.017 1.952 1.00 96.69 116 GLU A C 1
ATOM 873 O O . GLU A 1 116 ? 4.764 0.316 3.009 1.00 96.69 116 GLU A O 1
ATOM 878 N N . LEU A 1 117 ? 5.083 -1.159 1.360 1.00 98.12 117 LEU A N 1
ATOM 879 C CA . LEU A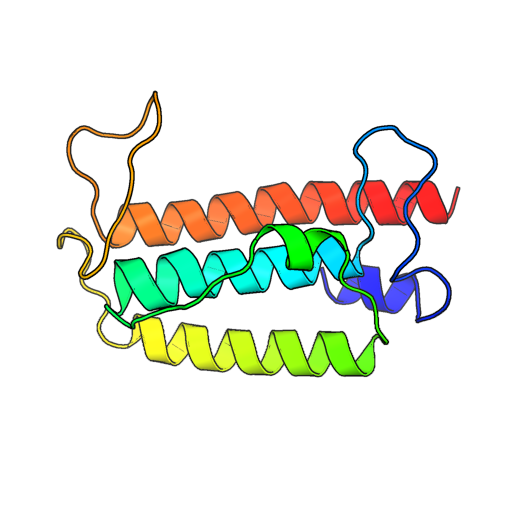 1 117 ? 4.149 -2.141 1.918 1.00 98.12 117 LEU A CA 1
ATOM 880 C C . LEU A 1 117 ? 4.597 -2.643 3.298 1.00 98.12 117 LEU A C 1
ATOM 882 O O . LEU A 1 117 ? 3.763 -2.790 4.193 1.00 98.12 117 LEU A O 1
ATOM 886 N N . PHE A 1 118 ? 5.890 -2.899 3.504 1.00 98.25 118 PHE A N 1
ATOM 887 C CA . PHE A 1 118 ? 6.399 -3.328 4.810 1.00 98.25 118 PHE A CA 1
ATOM 888 C C . PHE A 1 118 ? 6.420 -2.193 5.837 1.00 98.25 118 PHE A C 1
ATOM 890 O O . PHE A 1 118 ? 6.073 -2.423 6.998 1.00 98.25 118 PHE A O 1
ATOM 897 N N . GLN A 1 119 ? 6.739 -0.966 5.426 1.00 97.88 119 GLN A N 1
ATOM 898 C CA . GLN A 1 119 ? 6.639 0.214 6.282 1.00 97.88 119 GLN A CA 1
ATOM 899 C C . GLN A 1 119 ? 5.204 0.397 6.789 1.00 97.88 119 GLN A C 1
ATOM 901 O O . GLN A 1 119 ? 4.962 0.525 7.993 1.00 97.88 119 GLN A O 1
ATOM 906 N N . HIS A 1 120 ? 4.223 0.335 5.889 1.00 98.31 120 HIS A N 1
ATOM 907 C CA . HIS A 1 120 ? 2.820 0.462 6.264 1.00 98.31 120 HIS A CA 1
ATOM 908 C C . HIS A 1 120 ? 2.270 -0.759 7.003 1.00 98.31 120 HIS A C 1
ATOM 910 O O . HIS A 1 120 ? 1.339 -0.602 7.793 1.00 98.31 120 HIS A O 1
ATOM 916 N N . LEU A 1 121 ? 2.852 -1.951 6.836 1.00 98.50 121 LEU A N 1
ATOM 917 C CA . LEU A 1 121 ? 2.523 -3.098 7.684 1.00 98.50 121 LEU A CA 1
ATOM 918 C C . LEU A 1 121 ? 2.868 -2.802 9.147 1.00 98.50 121 LEU A C 1
ATOM 920 O O . LEU A 1 121 ? 2.030 -3.039 10.012 1.00 98.50 121 LEU A O 1
ATOM 924 N N . GLY A 1 122 ? 4.037 -2.210 9.408 1.00 98.31 122 GLY A N 1
ATOM 925 C CA . GLY A 1 122 ? 4.414 -1.774 10.753 1.00 98.31 122 GLY A CA 1
ATOM 926 C C . GLY A 1 122 ? 3.425 -0.758 11.336 1.00 98.31 122 GLY A C 1
ATOM 927 O O . GLY A 1 122 ? 3.014 -0.881 12.488 1.00 98.31 122 GLY A O 1
ATOM 928 N N . HIS A 1 123 ? 2.958 0.200 10.529 1.00 98.25 123 HIS A N 1
ATOM 929 C CA . HIS A 1 123 ? 1.901 1.126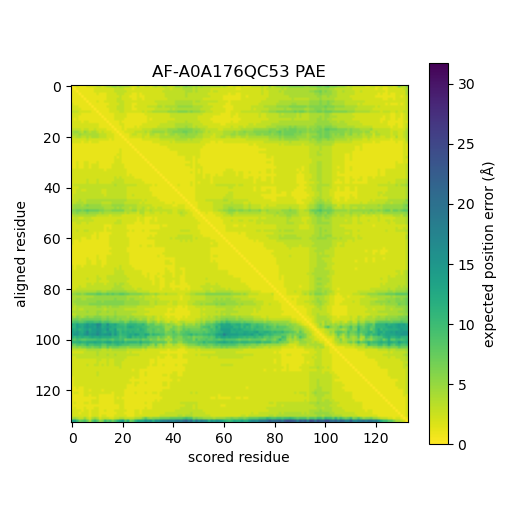 10.952 1.00 98.25 123 HIS A CA 1
ATOM 930 C C . HIS A 1 123 ? 0.570 0.418 11.256 1.00 98.25 123 HIS A C 1
ATOM 932 O O . HIS A 1 123 ? -0.101 0.782 12.222 1.00 98.25 123 HIS A O 1
ATOM 938 N N . VAL A 1 124 ? 0.185 -0.589 10.462 1.00 98.56 124 VAL A N 1
ATOM 939 C CA . VAL A 1 124 ? -1.022 -1.401 10.698 1.00 98.56 124 VAL A CA 1
ATOM 940 C C . VAL A 1 124 ? -0.917 -2.171 12.011 1.00 98.56 124 VAL A C 1
ATOM 942 O O . VAL A 1 124 ? -1.875 -2.161 12.781 1.00 98.56 124 VAL A O 1
ATOM 945 N N . ASP A 1 125 ? 0.227 -2.800 12.284 1.00 98.31 125 ASP A N 1
ATOM 946 C CA . ASP A 1 125 ? 0.455 -3.540 13.527 1.00 98.31 125 ASP A CA 1
ATOM 947 C C . ASP A 1 125 ? 0.338 -2.616 14.750 1.00 98.31 125 ASP A C 1
ATOM 949 O O . ASP A 1 125 ? -0.446 -2.898 15.654 1.00 98.31 125 ASP A O 1
ATOM 953 N N . LEU A 1 126 ? 1.018 -1.462 14.735 1.00 97.94 126 LEU A N 1
ATOM 954 C CA . LEU A 1 126 ? 0.941 -0.476 15.821 1.00 97.94 126 LEU A CA 1
ATOM 955 C C . LEU A 1 126 ? -0.480 0.066 16.023 1.00 97.94 126 LEU A C 1
ATOM 957 O O . LEU A 1 126 ? -0.942 0.199 17.153 1.00 97.94 126 LEU A O 1
ATOM 961 N N . THR A 1 127 ? -1.183 0.367 14.931 1.00 98.19 127 THR A N 1
ATOM 962 C CA . THR A 1 127 ? -2.569 0.856 14.975 1.00 98.19 127 THR A CA 1
ATOM 963 C C . THR A 1 127 ? -3.494 -0.183 15.602 1.00 98.19 127 THR A C 1
ATOM 965 O O . THR A 1 127 ? -4.302 0.152 16.465 1.00 98.19 127 THR A O 1
ATOM 968 N N . ALA A 1 128 ? -3.370 -1.448 15.194 1.00 97.75 128 ALA A N 1
ATOM 969 C CA . ALA A 1 128 ? -4.189 -2.529 15.726 1.00 97.75 128 ALA A CA 1
ATOM 970 C C . ALA A 1 128 ? -3.919 -2.779 17.216 1.00 97.75 128 ALA A C 1
ATOM 972 O O . ALA A 1 128 ? -4.868 -2.962 17.980 1.00 97.75 128 ALA A O 1
ATOM 973 N N . ASP A 1 129 ? -2.652 -2.748 17.633 1.00 97.50 129 ASP A N 1
ATOM 974 C CA . ASP A 1 129 ? -2.267 -2.953 19.029 1.00 97.50 129 ASP A CA 1
ATOM 975 C C . AS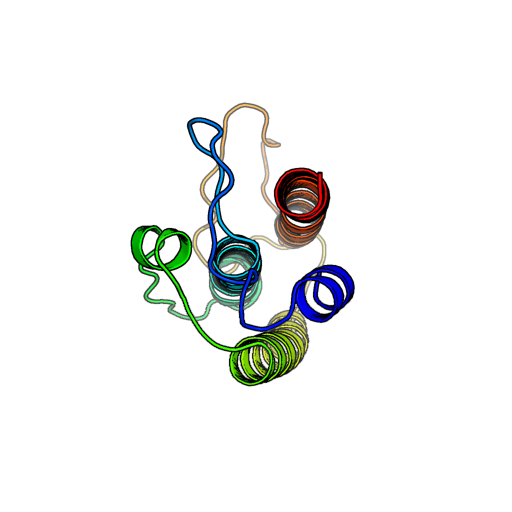P A 1 129 ? -2.782 -1.805 19.927 1.00 97.50 129 ASP A C 1
ATOM 977 O O . ASP A 1 129 ? -3.314 -2.068 21.004 1.00 97.50 129 ASP A O 1
ATOM 981 N N . LEU A 1 130 ? -2.729 -0.547 19.463 1.00 97.62 130 LEU A N 1
ATOM 982 C CA . LEU A 1 130 ? -3.257 0.626 20.185 1.00 97.62 130 LEU A CA 1
ATOM 983 C C . LEU A 1 130 ? -4.788 0.642 20.322 1.00 9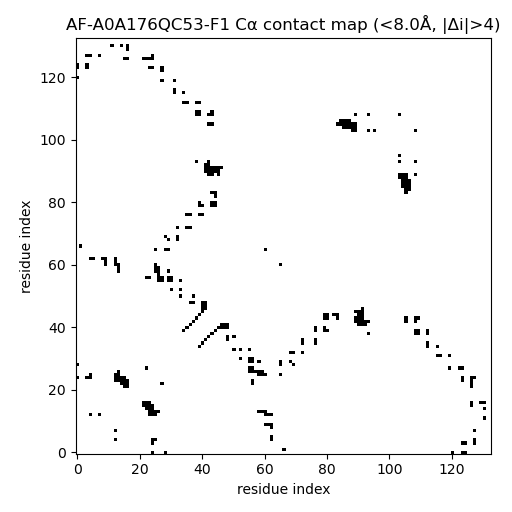7.62 130 LEU A C 1
ATOM 985 O O . LEU A 1 130 ? -5.314 1.210 21.271 1.00 97.62 130 LEU A O 1
ATOM 989 N N . LEU A 1 131 ? -5.524 0.058 19.374 1.00 96.94 131 LEU A N 1
ATOM 990 C CA . LEU A 1 131 ? -6.991 -0.007 19.443 1.00 96.94 131 LEU A CA 1
ATOM 991 C C . LEU A 1 131 ? -7.500 -1.151 20.330 1.00 96.94 131 LEU A C 1
ATOM 993 O O . LEU A 1 131 ? -8.686 -1.197 20.652 1.00 96.94 131 LEU A O 1
ATOM 997 N N . ARG A 1 132 ? -6.620 -2.086 20.700 1.00 90.75 132 ARG A N 1
ATOM 998 C CA . ARG A 1 132 ? -6.928 -3.245 21.551 1.00 90.75 132 ARG A CA 1
ATOM 999 C C . ARG A 1 132 ? -6.382 -3.130 22.972 1.00 90.75 132 ARG A C 1
ATOM 1001 O O . ARG A 1 132 ? -6.631 -4.039 23.766 1.00 90.75 132 ARG A O 1
ATOM 1008 N N . SER A 1 133 ? -5.611 -2.081 23.258 1.00 75.75 133 SER A N 1
ATOM 1009 C CA . SER A 1 133 ? -5.012 -1.817 24.571 1.00 75.75 133 SER A CA 1
ATOM 1010 C C . SER A 1 133 ? -6.008 -1.276 25.584 1.00 75.75 133 SER A C 1
ATOM 1012 O O . SER A 1 133 ? -6.862 -0.461 25.170 1.00 75.75 133 SER A O 1
#

Secondary structure (DSSP, 8-state):
-HHHHHHHHHHHHTPPPSSTT---HHHHHHHHHHHHIIIIIIIIT-------HHHHTT----HHHHHHHHHHHHHHHHHHGGG--TTPPPSS-----TT--SS--HHHHHHHHHHHHHHHHHHHHHHHHHHH-

Organism: NCBI:txid262209

Sequence (133 aa):
MLGRAEDLGDELLSTRPDVEGANSVYALVVHCCGVMERWGGEAIAGRSISRDRASEFTATGTLAQLEELVAAQRRRWVDDLAGFEPGAAPRGPAPRDDGDPEVITQEFVALHVVEELFQHLGHVDLTADLLRS

Mean predicted aligned error: 2.92 Å

pLDDT: mean 95.83, std 4.4, range [75.75, 98.81]

Solvent-accessible surface area (backbone atoms only — not comparable to full-atom values): 7445 Å² total; per-residue (Å²): 101,68,70,58,42,60,70,50,32,59,88,42,22,49,44,56,48,102,46,93,89,56,57,17,48,43,11,51,55,48,37,47,48,50,49,45,43,50,42,37,32,16,11,50,49,47,43,93,73,91,78,66,71,71,56,25,71,68,40,70,64,47,58,69,59,51,51,52,50,51,54,51,45,55,52,49,49,53,61,30,50,70,78,68,50,79,78,34,66,47,65,25,81,73,89,83,61,96,87,58,68,98,72,70,24,30,49,55,49,54,49,51,50,52,51,53,47,52,56,48,39,53,53,37,53,54,40,52,52,60,69,72,105

Radius of gyration: 15.67 Å; Cα contacts (8 Å, |Δi|>4): 182; chains: 1; bounding box: 38×23×44 Å

InterPro domains:
  IPR007061 Mycothiol-S-transferase [PF04978] (4-127)
  IPR034660 DinB/YfiT-like putative metalloenzymes [G3DSA:1.20.120.450] (1-132)
  IPR034660 DinB/YfiT-like putative metalloenzymes [SSF109854] (4-131)

Foldseek 3Di:
DLVLCVVCFQVQQQPFFPDPPAAGVQLLLLLLLVLLCVLLVCFQQVHDDDDDNVVSRNDHDGSVVSVVSVVVSVVVSCVSCVPGDFPAGTNHDDDDDPPDDPGDGSVNSVVVSVVSNVVSVVSSVVRSVSVVD

Nearest PDB structures (foldseek):
  2p1a-assembly1_A  TM=6.434E-01  e=2.023E-02  Bacillus cereus ATCC 10987
  5wk0-assembly1_A-2  TM=6.048E-01  e=2.174E-01  Staphylococcus sp. HMSC055H04
  6lkp-assembly1_F-2  TM=2.973E-01  e=4.680E+00  Leptolyngbya sp. O-77